Protein AF-A0A3T1D5R4-F1 (afdb_monomer_lite)

Foldseek 3Di:
DVVVVVVVVVVVVVDCVVQLVVVVVVCVVVVKDKDAFDWDQDPVVRDIDTQGMKIKDWDADPVVPRDIQIDIDRDDTDDDPDDDDDDDDDQDPVPPVDDPPPVPDDPDDCVVPPPVVVCVVCVPDPDPPD

Sequence (130 aa):
MDDLINKIIEDINKTGYPTEMKVVNIFQKRKWSCSENQYFIDQDEHKGREIDLKVHTNKYYEESGPICCWSMLSVEIKKSEKPWVIFTTNRRRTDTGGYGLLNHRNNINSSILSYNKIMNKYPGKSTKIG

Radius of gyration: 21.12 Å; chains: 1; bounding box: 42×41×65 Å

Organism: NCBI:txid2507935

Secondary structure (DSSP, 8-state):
-HHHHHHHHHHHHHSSHHHHHHHHHHHHHTT-EEEEEEEEE-TTT--EEEEEEEEEEEEEETBTBSEEEEEEEEE-----SSPP--------TT----------S----TTTS-HHHHHHHS--------

pLDDT: mean 74.39, std 20.05, range [34.91, 96.81]

Structure (mmCIF, N/CA/C/O backbone):
data_AF-A0A3T1D5R4-F1
#
_entry.id   AF-A0A3T1D5R4-F1
#
loop_
_atom_site.group_PDB
_atom_site.id
_atom_site.type_symbol
_atom_site.label_atom_id
_atom_site.label_alt_id
_atom_site.label_comp_id
_atom_site.label_asym_id
_atom_site.label_entity_id
_atom_site.label_seq_id
_atom_site.pdbx_PDB_ins_code
_atom_site.Cartn_x
_atom_site.Cartn_y
_atom_site.Cartn_z
_atom_site.occupancy
_atom_site.B_iso_or_equiv
_atom_site.auth_seq_id
_atom_site.auth_comp_id
_atom_site.auth_asym_id
_atom_site.auth_atom_id
_atom_site.pdbx_PDB_model_num
ATOM 1 N N . MET A 1 1 ? -5.402 10.779 34.526 1.00 73.06 1 MET A N 1
ATOM 2 C CA . MET A 1 1 ? -4.483 10.803 33.364 1.00 73.06 1 MET A CA 1
ATOM 3 C C . MET A 1 1 ? -4.610 9.494 32.601 1.00 73.06 1 MET A C 1
ATOM 5 O O . MET A 1 1 ? -4.918 9.527 31.418 1.00 73.06 1 MET A O 1
ATOM 9 N N . ASP A 1 2 ? -4.486 8.369 33.303 1.00 87.56 2 ASP A N 1
ATOM 10 C CA . ASP A 1 2 ? -4.572 7.021 32.725 1.00 87.56 2 ASP A CA 1
ATOM 11 C C . ASP A 1 2 ? -5.922 6.730 32.052 1.00 87.56 2 ASP A C 1
ATOM 13 O O . ASP A 1 2 ? -5.948 6.200 30.947 1.00 87.56 2 ASP A O 1
ATOM 17 N N . ASP A 1 3 ? -7.039 7.189 32.628 1.00 93.69 3 ASP A N 1
ATOM 18 C CA . ASP A 1 3 ? -8.371 7.016 32.020 1.00 93.69 3 ASP A CA 1
ATOM 19 C C . ASP A 1 3 ? -8.508 7.696 30.650 1.00 93.69 3 ASP A C 1
ATOM 21 O O . ASP A 1 3 ? -9.139 7.161 29.739 1.00 93.69 3 ASP A O 1
ATOM 25 N N . LEU A 1 4 ? -7.889 8.869 30.478 1.00 96.06 4 LEU A N 1
ATOM 26 C CA . LEU A 1 4 ? -7.915 9.593 29.207 1.00 96.06 4 LEU A CA 1
ATOM 27 C C . LEU A 1 4 ? -7.076 8.868 28.150 1.00 96.06 4 LEU A C 1
ATOM 29 O O . LEU A 1 4 ? -7.509 8.739 27.008 1.00 96.06 4 LEU A O 1
ATOM 33 N N . ILE A 1 5 ? -5.901 8.367 28.538 1.00 96.19 5 ILE A N 1
ATOM 34 C CA . ILE A 1 5 ? -5.030 7.579 27.658 1.00 96.19 5 ILE A CA 1
ATOM 35 C C . ILE A 1 5 ? -5.749 6.301 27.215 1.00 96.19 5 ILE A C 1
ATOM 37 O O . ILE A 1 5 ? -5.779 5.999 26.022 1.00 96.19 5 ILE A O 1
ATOM 41 N N . ASN A 1 6 ? -6.387 5.592 28.147 1.00 96.75 6 ASN A N 1
ATOM 42 C CA . ASN A 1 6 ? -7.138 4.373 27.850 1.00 96.75 6 ASN A CA 1
ATOM 43 C C . ASN A 1 6 ? -8.285 4.638 26.874 1.00 96.75 6 ASN A C 1
ATOM 45 O O . ASN A 1 6 ? -8.445 3.897 25.906 1.00 96.75 6 ASN A O 1
ATOM 49 N N . LYS A 1 7 ? -9.024 5.734 27.071 1.00 96.69 7 LYS A N 1
ATOM 50 C CA . LYS A 1 7 ? -10.095 6.137 26.156 1.00 96.69 7 LYS A CA 1
ATOM 51 C C . LYS A 1 7 ? -9.573 6.444 24.750 1.00 96.69 7 LYS A C 1
ATOM 53 O O . LYS A 1 7 ? -10.151 5.978 23.775 1.00 96.69 7 LYS A O 1
ATOM 58 N N . ILE A 1 8 ? -8.455 7.165 24.636 1.00 95.94 8 ILE A N 1
ATOM 59 C CA . ILE A 1 8 ? -7.820 7.456 23.339 1.00 95.94 8 ILE A CA 1
ATOM 60 C C . ILE A 1 8 ? -7.409 6.158 22.632 1.00 95.94 8 ILE A C 1
ATOM 62 O O . ILE A 1 8 ? -7.661 5.998 21.439 1.00 95.94 8 ILE A O 1
ATOM 66 N N . ILE A 1 9 ? -6.801 5.216 23.356 1.00 94.88 9 ILE A N 1
ATOM 67 C CA . ILE A 1 9 ? -6.404 3.915 22.802 1.00 94.88 9 ILE A CA 1
ATOM 68 C C . ILE A 1 9 ? -7.631 3.132 22.327 1.00 94.88 9 ILE A C 1
ATOM 70 O O . ILE A 1 9 ? -7.613 2.552 21.240 1.00 94.88 9 ILE A O 1
ATOM 74 N N . GLU A 1 10 ? -8.698 3.109 23.124 1.00 95.94 10 GLU A N 1
ATOM 75 C CA . GLU A 1 10 ? -9.946 2.439 22.769 1.00 95.94 10 GLU A CA 1
ATOM 76 C C . GLU A 1 10 ? -10.548 3.029 21.488 1.00 95.94 10 GLU A C 1
ATOM 78 O O . GLU A 1 10 ? -10.904 2.289 20.569 1.00 95.94 10 GLU A O 1
ATOM 83 N N . ASP A 1 11 ? -10.593 4.357 21.390 1.00 95.88 11 ASP A N 1
ATOM 84 C CA . ASP A 1 11 ? -11.145 5.055 20.235 1.00 95.88 11 ASP A CA 1
ATOM 85 C C . ASP A 1 11 ? -10.296 4.841 18.974 1.00 95.88 11 ASP A C 1
ATOM 87 O O . ASP A 1 11 ? -10.849 4.539 17.916 1.00 95.88 11 ASP A O 1
ATOM 91 N N . ILE A 1 12 ? -8.962 4.860 19.077 1.00 94.19 12 ILE A N 1
ATOM 92 C CA . ILE A 1 12 ? -8.067 4.519 17.956 1.00 94.19 12 ILE A CA 1
ATOM 93 C C . ILE A 1 12 ? -8.307 3.080 17.485 1.00 94.19 12 ILE A C 1
ATOM 95 O O . ILE A 1 12 ? -8.375 2.826 16.280 1.00 94.19 12 ILE A O 1
ATOM 99 N N . ASN A 1 13 ? -8.477 2.129 18.405 1.00 91.44 13 ASN A N 1
ATOM 100 C CA . ASN A 1 13 ? -8.674 0.720 18.056 1.00 91.44 13 ASN A CA 1
ATOM 101 C C . ASN A 1 13 ? -10.007 0.442 17.340 1.00 91.44 13 ASN A C 1
ATOM 103 O O . ASN A 1 13 ? -10.088 -0.512 16.554 1.00 91.44 13 ASN A O 1
ATOM 107 N N . LYS A 1 14 ? -11.022 1.292 17.544 1.00 91.81 14 LYS A N 1
ATOM 108 C CA . LYS A 1 14 ? -12.290 1.244 16.795 1.00 91.81 14 LYS A CA 1
ATOM 109 C C . LYS A 1 14 ? -12.110 1.625 15.319 1.00 91.81 14 LYS A C 1
ATOM 111 O O . LYS A 1 14 ? -12.876 1.161 14.478 1.00 91.81 14 LYS A O 1
ATOM 116 N N . THR A 1 15 ? -11.087 2.411 14.981 1.00 90.88 15 THR A N 1
ATOM 117 C CA . THR A 1 15 ? -10.813 2.852 13.599 1.00 90.88 15 THR A CA 1
ATOM 118 C C . THR A 1 15 ? -10.062 1.805 12.761 1.00 90.88 15 THR A C 1
ATOM 120 O O . THR A 1 15 ? -9.573 0.795 13.276 1.00 90.88 15 THR A O 1
ATOM 123 N N . GLY A 1 16 ? -9.945 2.043 11.448 1.00 88.38 16 GLY A N 1
ATOM 124 C CA . GLY A 1 16 ? -9.082 1.280 10.532 1.00 88.38 16 GLY A CA 1
ATOM 125 C C . GLY A 1 16 ? -7.578 1.506 10.745 1.00 88.38 16 GLY A C 1
ATOM 126 O O . GLY A 1 16 ? -6.776 0.623 10.430 1.00 88.38 16 GLY A O 1
ATOM 127 N N . TYR A 1 17 ? -7.214 2.613 11.395 1.00 90.31 17 TYR A N 1
ATOM 128 C CA . TYR A 1 17 ? -5.856 3.151 11.443 1.00 90.31 17 TYR A CA 1
ATOM 129 C C . TYR A 1 17 ? -4.782 2.170 11.951 1.00 90.31 17 TYR A C 1
ATOM 131 O O . TYR A 1 17 ? -3.743 2.028 11.303 1.00 90.31 17 TYR A O 1
ATOM 139 N N . PRO A 1 18 ? -4.987 1.388 13.035 1.00 92.69 18 PRO A N 1
ATOM 140 C CA . PRO A 1 18 ? -3.984 0.403 13.448 1.00 92.69 18 PRO A CA 1
ATOM 141 C C . PRO A 1 18 ? -3.698 -0.669 12.388 1.00 92.69 18 PRO A C 1
ATOM 143 O O . PRO A 1 18 ? -2.591 -1.207 12.332 1.00 92.69 18 PRO A O 1
ATOM 146 N N . THR A 1 19 ? -4.686 -1.016 11.560 1.00 92.00 19 THR A N 1
ATOM 147 C CA . THR A 1 19 ? -4.499 -1.958 10.450 1.00 92.00 19 THR A CA 1
ATOM 148 C C . THR A 1 19 ? -3.703 -1.309 9.325 1.00 92.00 19 THR A C 1
ATOM 150 O O . THR A 1 19 ? -2.767 -1.935 8.828 1.00 92.00 19 THR A O 1
ATOM 153 N N . GLU A 1 20 ? -4.004 -0.058 8.977 1.00 93.06 20 GLU A N 1
ATOM 154 C CA . GLU A 1 20 ? -3.236 0.718 7.995 1.00 93.06 20 GLU A CA 1
ATOM 155 C C . GLU A 1 20 ? -1.759 0.806 8.396 1.00 93.06 20 GLU A C 1
ATOM 157 O O . GLU A 1 20 ? -0.881 0.412 7.626 1.00 93.06 20 GLU A O 1
ATOM 162 N N . MET A 1 21 ? -1.476 1.165 9.652 1.00 94.56 21 MET A N 1
ATOM 163 C CA . MET A 1 21 ? -0.107 1.248 10.178 1.00 94.56 21 MET A CA 1
ATOM 164 C C . MET A 1 21 ? 0.631 -0.098 10.159 1.00 94.56 21 MET A C 1
ATOM 166 O O . MET A 1 21 ? 1.839 -0.154 9.909 1.00 94.56 21 MET A O 1
ATOM 170 N N . LYS A 1 22 ? -0.071 -1.219 10.376 1.00 94.25 22 LYS A N 1
ATOM 171 C CA . LYS A 1 22 ? 0.527 -2.559 10.232 1.00 94.25 22 LYS A CA 1
ATOM 172 C C . LYS A 1 22 ? 0.942 -2.834 8.788 1.00 94.25 22 LYS A C 1
ATOM 174 O O . LYS A 1 22 ? 2.031 -3.364 8.568 1.00 94.25 22 LYS A O 1
ATOM 179 N N . VAL A 1 23 ? 0.104 -2.479 7.815 1.00 93.94 23 VAL A N 1
ATOM 180 C CA . VAL A 1 23 ? 0.402 -2.655 6.385 1.00 93.94 23 VAL A CA 1
ATOM 181 C C . VAL A 1 23 ? 1.561 -1.755 5.955 1.00 93.94 23 VAL A C 1
ATOM 183 O O . VAL A 1 23 ? 2.489 -2.240 5.304 1.00 93.94 23 VAL A O 1
ATOM 186 N N . VAL A 1 24 ? 1.578 -0.493 6.388 1.00 95.62 24 VAL A N 1
ATOM 187 C CA . VAL A 1 24 ? 2.704 0.434 6.179 1.00 95.62 24 VAL A CA 1
ATOM 188 C C . VAL A 1 24 ? 4.008 -0.179 6.684 1.00 95.62 24 VAL A C 1
ATOM 190 O O . VAL A 1 24 ? 4.975 -0.293 5.932 1.00 95.62 24 VAL A O 1
ATOM 193 N N . ASN A 1 25 ? 4.026 -0.658 7.931 1.00 96.25 25 ASN A N 1
ATOM 194 C CA . ASN A 1 25 ? 5.211 -1.275 8.528 1.00 96.25 25 ASN A CA 1
ATOM 195 C C . ASN A 1 25 ? 5.699 -2.493 7.717 1.00 96.25 25 ASN A C 1
ATOM 197 O O . ASN A 1 25 ? 6.900 -2.707 7.553 1.00 96.25 25 ASN A O 1
ATOM 201 N N . ILE A 1 26 ? 4.782 -3.291 7.158 1.00 95.69 26 ILE A N 1
ATOM 202 C CA . ILE A 1 26 ? 5.121 -4.422 6.281 1.00 95.69 26 ILE A CA 1
ATOM 203 C C . ILE A 1 26 ? 5.839 -3.946 5.006 1.00 95.69 26 ILE A C 1
ATOM 205 O O . ILE A 1 26 ? 6.836 -4.555 4.604 1.00 95.69 26 ILE A O 1
ATOM 209 N N . PHE A 1 27 ? 5.370 -2.870 4.372 1.00 95.31 27 PHE A N 1
ATOM 210 C CA . PHE A 1 27 ? 6.014 -2.294 3.187 1.00 95.31 27 PHE A CA 1
ATOM 211 C C . PHE A 1 27 ? 7.367 -1.651 3.510 1.00 95.31 27 PHE A C 1
ATOM 213 O O . PHE A 1 27 ? 8.358 -1.938 2.829 1.00 95.31 27 PHE A O 1
ATOM 220 N N . GLN A 1 28 ? 7.446 -0.867 4.586 1.00 95.56 28 GLN A N 1
ATOM 221 C CA . GLN A 1 28 ? 8.684 -0.231 5.047 1.00 95.56 28 GLN A CA 1
ATOM 222 C C . GLN A 1 28 ? 9.773 -1.267 5.360 1.00 95.56 28 GLN A C 1
ATOM 224 O O . GLN A 1 28 ? 10.903 -1.138 4.887 1.00 95.56 28 GLN A O 1
ATOM 229 N N . LYS A 1 29 ? 9.431 -2.367 6.049 1.00 96.81 29 LYS A N 1
ATOM 230 C CA . LYS A 1 29 ? 10.354 -3.496 6.298 1.00 96.81 29 LYS A CA 1
ATOM 231 C C . LYS A 1 29 ? 10.885 -4.134 5.013 1.00 96.81 29 LYS A C 1
ATOM 233 O O . LYS A 1 29 ? 11.985 -4.682 5.004 1.00 96.81 29 LYS A O 1
ATOM 238 N N . ARG A 1 30 ? 10.132 -4.045 3.915 1.00 94.12 30 ARG A N 1
ATOM 239 C CA . ARG A 1 30 ? 10.537 -4.506 2.576 1.00 94.12 30 ARG A CA 1
ATOM 240 C C . ARG A 1 30 ? 11.207 -3.415 1.735 1.00 94.12 30 ARG A C 1
ATOM 242 O O . ARG A 1 30 ? 11.439 -3.632 0.545 1.00 94.12 30 ARG A O 1
ATOM 249 N N . LYS A 1 31 ? 11.566 -2.282 2.347 1.00 94.00 31 LYS A N 1
ATOM 250 C CA . LYS A 1 31 ? 12.245 -1.139 1.717 1.00 94.00 31 LYS A CA 1
ATOM 251 C C . LYS A 1 31 ? 11.418 -0.483 0.605 1.00 94.00 31 LYS A C 1
ATOM 253 O O . LYS A 1 31 ? 11.967 -0.049 -0.408 1.00 94.00 31 LYS A O 1
ATOM 258 N N . TRP A 1 32 ? 10.099 -0.451 0.774 1.00 95.06 32 TRP A N 1
ATOM 259 C CA . TRP A 1 32 ? 9.225 0.391 -0.037 1.00 95.06 32 TRP A CA 1
ATOM 260 C C . TRP A 1 32 ? 9.069 1.751 0.634 1.00 95.06 32 TRP A C 1
ATOM 262 O O . TRP A 1 32 ? 8.890 1.838 1.849 1.00 95.06 32 TRP A O 1
ATOM 272 N N . SER A 1 33 ? 9.102 2.804 -0.171 1.00 95.31 33 SER A N 1
ATOM 273 C CA . SER A 1 33 ? 8.697 4.138 0.251 1.00 95.31 33 SER A CA 1
ATOM 274 C C . SER A 1 33 ? 7.177 4.172 0.344 1.00 95.31 33 SER A C 1
ATOM 276 O O . SER A 1 33 ? 6.499 3.735 -0.588 1.00 95.31 33 SER A O 1
ATOM 278 N N . CYS A 1 34 ? 6.653 4.682 1.453 1.00 95.88 34 CYS A N 1
ATOM 279 C CA . CYS A 1 34 ? 5.223 4.726 1.743 1.00 95.88 34 CYS A CA 1
ATOM 280 C C . CYS A 1 34 ? 4.741 6.178 1.811 1.00 95.88 34 CYS A C 1
ATOM 282 O O . CYS A 1 34 ? 5.494 7.068 2.206 1.00 95.88 34 CYS A O 1
ATOM 284 N N . SER A 1 35 ? 3.506 6.411 1.390 1.00 95.25 35 SER A N 1
ATOM 285 C CA . SER A 1 35 ? 2.787 7.672 1.544 1.00 95.25 35 SER A CA 1
ATOM 286 C C . SER A 1 35 ? 1.345 7.335 1.891 1.00 95.25 35 SER A C 1
ATOM 288 O O . SER A 1 35 ? 0.592 6.870 1.034 1.00 95.25 35 SER A O 1
ATOM 290 N N . GLU A 1 36 ? 1.008 7.483 3.163 1.00 94.38 36 GLU A N 1
ATOM 291 C CA . GLU A 1 36 ? -0.328 7.259 3.702 1.00 94.38 36 GLU A CA 1
ATOM 292 C C . GLU A 1 36 ? -1.270 8.408 3.336 1.00 94.38 36 GLU A C 1
ATOM 294 O O . GLU A 1 36 ? -0.827 9.543 3.131 1.00 94.38 36 GLU A O 1
ATOM 299 N N . ASN A 1 37 ? -2.568 8.116 3.305 1.00 91.25 37 ASN A N 1
ATOM 300 C CA . ASN A 1 37 ? -3.638 9.112 3.332 1.00 91.25 37 ASN A CA 1
ATOM 301 C C . ASN A 1 37 ? -3.545 10.158 2.207 1.00 91.25 37 ASN A C 1
ATOM 303 O O . ASN A 1 37 ? -3.678 11.370 2.412 1.00 91.25 37 ASN A O 1
ATOM 307 N N . GLN A 1 38 ? -3.258 9.699 0.985 1.00 91.94 38 GLN A N 1
ATOM 308 C CA . GLN A 1 38 ? -3.037 10.604 -0.136 1.00 91.94 38 GLN A CA 1
ATOM 309 C C . GLN A 1 38 ? -4.361 11.123 -0.701 1.00 91.94 38 GLN A C 1
ATOM 311 O O . GLN A 1 38 ? -5.106 10.389 -1.350 1.00 91.94 38 GLN A O 1
ATOM 316 N N . TYR A 1 39 ? -4.594 12.423 -0.543 1.00 92.62 39 TYR A N 1
ATOM 317 C CA . TYR A 1 39 ? -5.749 13.110 -1.109 1.00 92.62 39 TYR A CA 1
ATOM 318 C C . TYR A 1 39 ? -5.661 13.278 -2.636 1.00 92.62 39 TYR A C 1
ATOM 320 O O . TYR A 1 39 ? -4.609 13.635 -3.179 1.00 92.62 39 TYR A O 1
ATOM 328 N N . PHE A 1 40 ? -6.785 13.089 -3.327 1.00 87.62 40 PHE A N 1
ATOM 329 C CA . PHE A 1 40 ? -6.963 13.404 -4.744 1.00 87.62 40 PHE A CA 1
ATOM 330 C C . PHE A 1 40 ? -8.399 13.853 -5.046 1.00 87.62 40 PHE A C 1
ATOM 332 O O . PHE A 1 40 ? -9.317 13.626 -4.262 1.00 87.62 40 PHE A O 1
ATOM 339 N N . ILE A 1 41 ? -8.595 14.494 -6.200 1.00 90.31 41 ILE A N 1
ATOM 340 C CA . ILE A 1 41 ? -9.928 14.813 -6.719 1.00 90.31 41 ILE A CA 1
ATOM 341 C C . ILE A 1 41 ? -10.309 13.749 -7.742 1.00 90.31 41 ILE A C 1
ATOM 343 O O . ILE A 1 41 ? -9.617 13.576 -8.747 1.00 90.31 41 ILE A O 1
ATOM 347 N N . ASP A 1 42 ? -11.400 13.043 -7.473 1.00 86.38 42 ASP A N 1
ATOM 348 C CA . ASP A 1 42 ? -12.046 12.149 -8.429 1.00 86.38 42 ASP A CA 1
ATOM 349 C C . ASP A 1 42 ? -12.539 12.971 -9.627 1.00 86.38 42 ASP A C 1
ATOM 351 O O . ASP A 1 42 ? -13.288 13.930 -9.450 1.00 86.38 42 ASP A O 1
ATOM 355 N N . GLN A 1 43 ? -12.096 12.626 -10.835 1.00 85.25 43 GLN A N 1
ATOM 356 C CA . GLN A 1 43 ? -12.439 13.378 -12.043 1.00 85.25 43 GLN A CA 1
ATOM 357 C C . GLN A 1 43 ? -13.865 13.110 -12.531 1.00 85.25 43 GLN A C 1
ATOM 359 O O . GLN A 1 43 ? -14.437 13.964 -13.205 1.00 85.25 43 GLN A O 1
ATOM 364 N N . ASP A 1 44 ? -14.448 11.967 -12.173 1.00 89.12 44 ASP A N 1
ATOM 365 C CA . ASP A 1 44 ? -15.806 11.612 -12.576 1.00 89.12 44 ASP A CA 1
ATOM 366 C C . ASP A 1 44 ? -16.814 12.328 -11.667 1.00 89.12 44 ASP A C 1
ATOM 368 O O . ASP A 1 44 ? -17.731 13.010 -12.128 1.00 89.12 44 ASP A O 1
ATOM 372 N N . GLU A 1 45 ? -16.607 12.239 -10.351 1.00 92.12 45 GLU A N 1
ATOM 373 C CA . GLU A 1 45 ? -17.535 12.795 -9.357 1.00 92.12 45 GLU A CA 1
ATOM 374 C C . GLU A 1 45 ? -17.176 14.205 -8.862 1.00 92.12 45 GLU A C 1
ATOM 376 O O . GLU A 1 45 ? -17.987 14.823 -8.172 1.00 92.12 45 GLU A O 1
ATOM 381 N N . HIS A 1 46 ? -15.986 14.724 -9.183 1.00 90.56 46 HIS A N 1
ATOM 382 C CA . HIS A 1 46 ? -15.459 16.009 -8.692 1.00 90.56 46 HIS A CA 1
ATOM 383 C C . HIS A 1 46 ? -15.395 16.103 -7.158 1.00 90.56 46 HIS A C 1
ATOM 385 O O . HIS A 1 46 ? -15.529 17.179 -6.571 1.00 90.56 46 HIS A O 1
ATOM 391 N N . LYS A 1 47 ? -15.185 14.965 -6.490 1.00 95.44 47 LYS A N 1
ATOM 392 C CA . LYS A 1 47 ? -15.124 14.864 -5.027 1.00 95.44 47 LYS A CA 1
ATOM 393 C C . LYS A 1 47 ? -13.707 14.609 -4.544 1.00 95.44 47 LYS A C 1
ATOM 395 O O . LYS A 1 47 ? -12.942 13.886 -5.178 1.00 95.44 47 LYS A O 1
ATOM 400 N N . GLY A 1 48 ? -13.399 15.164 -3.376 1.00 92.56 48 GLY A N 1
ATOM 401 C CA . GLY A 1 48 ? -12.214 14.793 -2.619 1.00 92.56 48 GLY A CA 1
ATOM 402 C C . GLY A 1 48 ? -12.291 13.340 -2.169 1.00 92.56 48 GLY A C 1
ATOM 403 O O . GLY A 1 48 ? -13.272 12.934 -1.545 1.00 92.56 48 GLY A O 1
ATOM 404 N N . ARG A 1 49 ? -11.265 12.564 -2.496 1.00 92.56 49 ARG A N 1
ATOM 405 C CA . ARG A 1 49 ? -11.073 11.186 -2.050 1.00 92.56 49 ARG A CA 1
ATOM 406 C C . ARG A 1 49 ? -9.665 11.012 -1.513 1.00 92.56 49 ARG A C 1
ATOM 408 O O . ARG A 1 49 ? -8.786 11.839 -1.743 1.00 92.56 49 ARG A O 1
ATOM 415 N N . GLU A 1 50 ? -9.462 9.907 -0.821 1.00 92.31 50 GLU A N 1
ATOM 416 C CA . GLU A 1 50 ? -8.193 9.541 -0.221 1.00 92.31 50 GLU A CA 1
ATOM 417 C C . GLU A 1 50 ? -7.801 8.140 -0.686 1.00 92.31 50 GLU A C 1
ATOM 419 O O . GLU A 1 50 ? -8.663 7.291 -0.904 1.00 92.31 50 GLU A O 1
ATOM 424 N N . ILE A 1 51 ? -6.506 7.929 -0.899 1.00 90.81 51 ILE A N 1
ATOM 425 C CA . ILE A 1 51 ? -5.908 6.607 -1.070 1.00 90.81 51 ILE A CA 1
ATOM 426 C C . ILE A 1 51 ? -5.258 6.259 0.264 1.00 90.81 51 ILE A C 1
ATOM 428 O O . ILE A 1 51 ? -4.332 6.969 0.668 1.00 90.81 51 ILE A O 1
ATOM 432 N N . ASP A 1 52 ? -5.688 5.162 0.891 1.00 93.62 52 ASP A N 1
ATOM 433 C CA . ASP A 1 52 ? -5.181 4.741 2.207 1.00 93.62 52 ASP A CA 1
ATOM 434 C C . ASP A 1 52 ? -3.649 4.656 2.220 1.00 93.62 52 ASP A C 1
ATOM 436 O O . ASP A 1 52 ? -2.976 5.169 3.115 1.00 93.62 52 ASP A O 1
ATOM 440 N N . LEU A 1 53 ? -3.067 4.024 1.196 1.00 94.19 53 LEU A N 1
ATOM 441 C CA . LEU A 1 53 ? -1.625 3.875 1.094 1.00 94.19 53 LEU A CA 1
ATOM 442 C C . LEU A 1 53 ? -1.143 3.841 -0.356 1.00 94.19 53 LEU A C 1
ATOM 444 O O . LEU A 1 53 ? -1.488 2.962 -1.144 1.00 94.19 53 LEU A O 1
ATOM 448 N N . LYS A 1 54 ? -0.224 4.741 -0.691 1.00 94.25 54 LYS A N 1
ATOM 449 C CA . LYS A 1 54 ? 0.584 4.653 -1.905 1.00 94.25 54 LYS A CA 1
ATOM 450 C C . LYS A 1 54 ? 1.983 4.176 -1.563 1.00 94.25 54 LYS A C 1
ATOM 452 O O . LYS A 1 54 ? 2.649 4.741 -0.699 1.00 94.25 54 LYS A O 1
ATOM 457 N N . VAL A 1 55 ? 2.466 3.169 -2.280 1.00 94.31 55 VAL A N 1
ATOM 458 C CA . VAL A 1 55 ? 3.837 2.678 -2.110 1.00 94.31 55 VAL A CA 1
ATOM 459 C C . VAL A 1 55 ? 4.594 2.682 -3.417 1.00 94.31 55 VAL A C 1
ATOM 461 O O . VAL A 1 55 ? 4.030 2.444 -4.485 1.00 94.31 55 VAL A O 1
ATOM 464 N N . HIS A 1 56 ? 5.895 2.928 -3.334 1.00 92.50 56 HIS A N 1
ATOM 465 C CA . HIS A 1 56 ? 6.779 2.783 -4.476 1.00 92.50 56 HIS A CA 1
ATOM 466 C C . HIS A 1 56 ? 8.144 2.219 -4.089 1.00 92.50 56 HIS A C 1
ATOM 468 O O . HIS A 1 56 ? 8.599 2.329 -2.950 1.00 92.50 56 HIS A O 1
ATOM 474 N N . THR A 1 57 ? 8.816 1.612 -5.059 1.00 89.75 57 THR A N 1
ATOM 475 C CA . THR A 1 57 ? 10.195 1.148 -4.917 1.00 89.75 57 THR A CA 1
ATOM 476 C C . THR A 1 57 ? 10.966 1.400 -6.205 1.00 89.75 57 THR A C 1
ATOM 478 O O . THR A 1 57 ? 10.405 1.318 -7.298 1.00 89.75 57 THR A O 1
ATOM 481 N N . ASN A 1 58 ? 12.254 1.696 -6.054 1.00 85.06 58 ASN A N 1
ATOM 482 C CA . ASN A 1 58 ? 13.216 1.803 -7.141 1.00 85.06 58 ASN A CA 1
ATOM 483 C C . ASN A 1 58 ? 14.243 0.689 -6.953 1.00 85.06 58 ASN A C 1
ATOM 485 O O . ASN A 1 58 ? 14.882 0.599 -5.900 1.00 85.06 58 ASN A O 1
ATOM 489 N N . LYS A 1 59 ? 14.386 -0.179 -7.951 1.00 81.50 59 LYS A N 1
ATOM 490 C CA . LYS A 1 59 ? 15.390 -1.244 -7.957 1.00 81.50 59 LYS A CA 1
ATOM 491 C C . LYS A 1 59 ? 16.364 -1.011 -9.097 1.00 81.50 59 LYS A C 1
ATOM 493 O O . LYS A 1 59 ? 15.962 -0.996 -10.256 1.00 81.50 59 LYS A O 1
ATOM 498 N N . TYR A 1 60 ? 17.630 -0.847 -8.740 1.00 77.69 60 TYR A N 1
ATOM 499 C CA . TYR A 1 60 ? 18.742 -0.749 -9.675 1.00 77.69 60 TYR A CA 1
ATOM 500 C C . TYR A 1 60 ? 19.382 -2.129 -9.818 1.00 77.69 60 TYR A C 1
ATOM 502 O O . TYR A 1 60 ? 19.614 -2.799 -8.812 1.00 77.69 60 TYR A O 1
ATOM 510 N N . TYR A 1 61 ? 19.633 -2.555 -11.053 1.00 71.69 61 TYR A N 1
ATOM 511 C CA . TYR A 1 61 ? 20.214 -3.864 -11.356 1.00 71.69 61 TYR A CA 1
ATOM 512 C C . TYR A 1 61 ? 21.517 -3.701 -12.132 1.00 71.69 61 TYR A C 1
ATOM 514 O O . TYR A 1 61 ? 21.509 -3.778 -13.353 1.00 71.69 61 TYR A O 1
ATOM 522 N N . GLU A 1 62 ? 22.633 -3.496 -11.434 1.00 69.19 62 GLU A N 1
ATOM 523 C CA . GLU A 1 62 ? 23.935 -3.225 -12.066 1.00 69.19 62 GLU A CA 1
ATOM 524 C C . GLU A 1 62 ? 24.443 -4.390 -12.934 1.00 69.19 62 GLU A C 1
ATOM 526 O O . GLU A 1 62 ? 25.022 -4.165 -13.996 1.00 69.19 62 GLU A O 1
ATOM 531 N N . GLU A 1 63 ? 24.146 -5.636 -12.548 1.00 66.62 63 GLU A N 1
ATOM 532 C CA . GLU A 1 63 ? 24.576 -6.851 -13.262 1.00 66.62 63 GLU A CA 1
ATOM 533 C C . GLU A 1 63 ? 24.017 -6.963 -14.695 1.00 66.62 63 GLU A C 1
ATOM 535 O O . GLU A 1 63 ? 24.558 -7.697 -15.518 1.00 66.62 63 GLU A O 1
ATOM 540 N N . SER A 1 64 ? 22.939 -6.238 -15.020 1.00 59.19 64 SER A N 1
ATOM 541 C CA . SER A 1 64 ? 22.283 -6.257 -16.341 1.00 59.19 64 SER A CA 1
ATOM 542 C C . SER A 1 64 ? 22.435 -4.939 -17.125 1.00 59.19 64 SER A C 1
ATOM 544 O O . SER A 1 64 ? 21.763 -4.754 -18.143 1.00 59.19 64 SER A O 1
ATOM 546 N N . GLY A 1 65 ? 23.311 -4.027 -16.681 1.00 61.09 65 GLY A N 1
ATOM 547 C CA . GLY A 1 65 ? 23.442 -2.650 -17.190 1.00 61.09 65 GLY A CA 1
ATOM 548 C C . GLY A 1 65 ? 22.706 -1.623 -16.311 1.00 61.09 65 GLY A C 1
ATOM 549 O O . GLY A 1 65 ? 22.144 -1.999 -15.292 1.00 61.09 65 GLY A O 1
ATOM 550 N N . PRO A 1 66 ? 22.665 -0.318 -16.648 1.00 70.50 66 PRO A N 1
ATOM 551 C CA . PRO A 1 66 ? 22.027 0.704 -15.806 1.00 70.50 66 PRO A CA 1
ATOM 552 C C . PRO A 1 66 ? 20.491 0.658 -15.922 1.00 70.50 66 PRO A C 1
ATOM 554 O O . PRO A 1 66 ? 19.851 1.592 -16.406 1.00 70.50 66 PRO A O 1
ATOM 557 N N . ILE A 1 67 ? 19.886 -0.459 -15.522 1.00 70.50 67 ILE A N 1
ATOM 558 C CA . ILE A 1 67 ? 18.439 -0.660 -15.535 1.00 70.50 67 ILE A CA 1
ATOM 559 C C . ILE A 1 67 ? 17.882 -0.258 -14.170 1.00 70.50 67 ILE A C 1
ATOM 561 O O . ILE A 1 67 ? 18.280 -0.799 -13.136 1.00 70.50 67 ILE A O 1
ATOM 565 N N . CYS A 1 68 ? 16.931 0.677 -14.182 1.00 72.69 68 CYS A N 1
ATOM 566 C CA . CYS A 1 68 ? 16.116 1.029 -13.027 1.00 72.69 68 CYS A CA 1
ATOM 567 C C . CYS A 1 68 ? 14.682 0.548 -13.257 1.00 72.69 68 CYS A C 1
ATOM 569 O O . CYS A 1 68 ? 14.029 0.952 -14.221 1.00 72.69 68 CYS A O 1
ATOM 571 N N . CYS A 1 69 ? 14.192 -0.300 -12.359 1.00 75.75 69 CYS A N 1
ATOM 572 C CA . CYS A 1 69 ? 12.794 -0.693 -12.304 1.00 75.75 69 CYS A CA 1
ATOM 573 C C . CYS A 1 69 ? 12.095 0.127 -11.224 1.00 75.75 69 CYS A C 1
ATOM 575 O O . CYS A 1 69 ? 12.389 -0.020 -10.035 1.00 75.75 69 CYS A O 1
ATOM 577 N N . TRP A 1 70 ? 11.146 0.955 -11.648 1.00 79.50 70 TRP A N 1
ATOM 578 C CA . TRP A 1 70 ? 10.232 1.648 -10.753 1.00 79.50 70 TRP A CA 1
ATOM 579 C C . TRP A 1 70 ? 8.912 0.887 -10.684 1.00 79.50 70 TRP A C 1
ATOM 581 O O . TRP A 1 70 ? 8.349 0.495 -11.707 1.00 79.50 70 TRP A O 1
ATOM 591 N N . SER A 1 71 ? 8.422 0.648 -9.475 1.00 84.75 71 SER A N 1
ATOM 592 C CA . SER A 1 71 ? 7.102 0.060 -9.247 1.00 84.75 71 SER A CA 1
ATOM 593 C C . SER A 1 71 ? 6.332 0.921 -8.267 1.00 84.75 71 SER A C 1
ATOM 595 O O . SER A 1 71 ? 6.898 1.398 -7.284 1.00 84.75 71 SER A O 1
ATOM 597 N N . MET A 1 72 ? 5.045 1.103 -8.542 1.00 87.25 72 MET A N 1
ATOM 598 C CA . MET A 1 72 ? 4.128 1.894 -7.737 1.00 87.25 72 MET A CA 1
ATOM 599 C C . MET A 1 72 ? 2.823 1.127 -7.568 1.00 87.25 72 MET A C 1
ATOM 601 O O . MET A 1 72 ? 2.323 0.552 -8.533 1.00 87.25 72 MET A O 1
ATOM 605 N N . LEU A 1 73 ? 2.285 1.128 -6.352 1.00 88.56 73 LEU A N 1
ATOM 606 C CA . LEU A 1 73 ? 0.997 0.529 -6.024 1.00 88.56 73 LEU A CA 1
ATOM 607 C C . LEU A 1 73 ? 0.135 1.566 -5.301 1.00 88.56 73 LEU A C 1
ATOM 609 O O . LEU A 1 73 ? 0.627 2.268 -4.414 1.00 88.56 73 LEU A O 1
ATOM 613 N N . SER A 1 74 ? -1.144 1.612 -5.662 1.00 89.12 74 SER A N 1
ATOM 614 C CA . SER A 1 74 ? -2.197 2.233 -4.858 1.00 89.12 74 SER A CA 1
ATOM 615 C C . SER A 1 74 ? -2.895 1.118 -4.087 1.0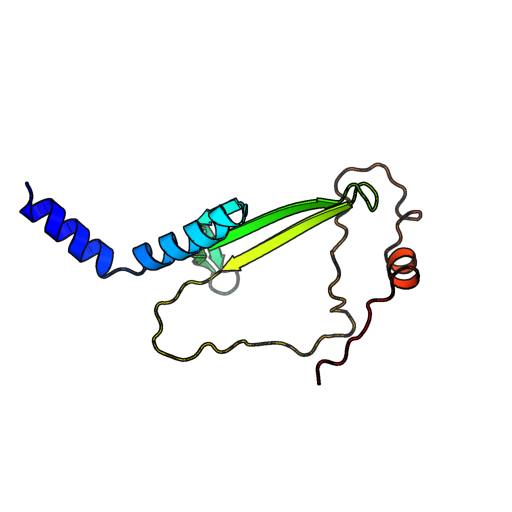0 89.12 74 SER A C 1
ATOM 617 O O . SER A 1 74 ? -3.363 0.154 -4.695 1.00 89.12 74 SER A O 1
ATOM 619 N N . VAL A 1 75 ? -2.900 1.210 -2.762 1.00 89.50 75 VAL A N 1
ATOM 620 C CA . VAL A 1 75 ? -3.347 0.157 -1.849 1.00 89.50 75 VAL A CA 1
ATOM 621 C C . VAL A 1 75 ? -4.502 0.694 -1.014 1.00 89.50 75 VAL A C 1
ATOM 623 O O . VAL A 1 75 ? -4.355 1.694 -0.323 1.00 89.50 75 VAL A O 1
ATOM 626 N N . GLU A 1 76 ? -5.625 -0.013 -1.076 1.00 90.62 76 GLU A N 1
ATOM 627 C CA . GLU A 1 76 ? -6.786 0.166 -0.202 1.00 90.62 76 GLU A CA 1
ATOM 628 C C . GLU A 1 76 ? -6.726 -0.891 0.912 1.00 90.62 76 GLU A C 1
ATOM 630 O O . GLU A 1 76 ? -6.457 -2.070 0.645 1.00 90.62 76 GLU A O 1
ATOM 635 N N . ILE A 1 77 ? -6.985 -0.500 2.156 1.00 89.56 77 ILE A N 1
ATOM 636 C CA . ILE A 1 77 ? -6.804 -1.323 3.350 1.00 89.56 77 ILE A CA 1
ATOM 637 C C . ILE A 1 77 ? -8.140 -1.456 4.077 1.00 89.56 77 ILE A C 1
ATOM 639 O O . ILE A 1 77 ? -8.615 -0.554 4.754 1.00 89.56 77 ILE A O 1
ATOM 643 N N . LYS A 1 78 ? -8.740 -2.648 4.004 1.00 85.81 78 LYS A N 1
ATOM 644 C CA . LYS A 1 78 ? -10.013 -2.941 4.678 1.00 85.81 78 LYS A CA 1
ATOM 645 C C . LYS A 1 78 ? -9.856 -4.067 5.684 1.00 85.81 78 LYS A C 1
ATOM 647 O O . LYS A 1 78 ? -9.352 -5.140 5.354 1.00 85.81 78 LYS A O 1
ATOM 652 N N . LYS A 1 79 ? -10.344 -3.853 6.910 1.00 82.94 79 LYS A N 1
ATOM 653 C CA . LYS A 1 79 ? -10.590 -4.954 7.853 1.00 82.94 79 LYS A CA 1
ATOM 654 C C . LYS A 1 79 ? -11.693 -5.833 7.258 1.00 82.94 79 LYS A C 1
ATOM 656 O O . LYS A 1 79 ? -12.770 -5.339 6.937 1.00 82.94 79 LYS A O 1
ATOM 661 N N . SER A 1 80 ? -11.425 -7.121 7.089 1.00 76.75 80 SER A N 1
ATOM 662 C CA . SER A 1 80 ? -12.393 -8.068 6.540 1.00 76.75 80 SER A CA 1
ATOM 663 C C . SER A 1 80 ? -12.166 -9.451 7.135 1.00 76.75 80 SER A C 1
ATOM 665 O O . SER A 1 80 ? -11.038 -9.935 7.153 1.00 76.75 80 SER A O 1
ATOM 667 N N . GLU A 1 81 ? -13.244 -10.094 7.579 1.00 75.00 81 GLU A N 1
ATOM 668 C CA . GLU A 1 81 ? -13.275 -11.534 7.884 1.00 75.00 81 GLU A CA 1
ATOM 669 C C . GLU A 1 81 ? -13.580 -12.373 6.632 1.00 75.00 81 GLU A C 1
ATOM 671 O O . GLU A 1 81 ? -13.472 -13.598 6.638 1.00 75.00 81 GLU A O 1
ATOM 676 N N . LYS A 1 82 ? -13.975 -11.712 5.536 1.00 72.50 82 LYS A N 1
ATOM 677 C CA . LYS A 1 82 ? -14.335 -12.355 4.271 1.00 72.50 82 LYS A CA 1
ATOM 678 C C . LYS A 1 82 ? -13.073 -12.750 3.496 1.00 72.50 82 LYS A C 1
ATOM 680 O O . LYS A 1 82 ? -12.076 -12.023 3.564 1.00 72.50 82 LYS A O 1
ATOM 685 N N . PRO A 1 83 ? -13.117 -13.852 2.725 1.00 59.12 83 PRO A N 1
ATOM 686 C CA . PRO A 1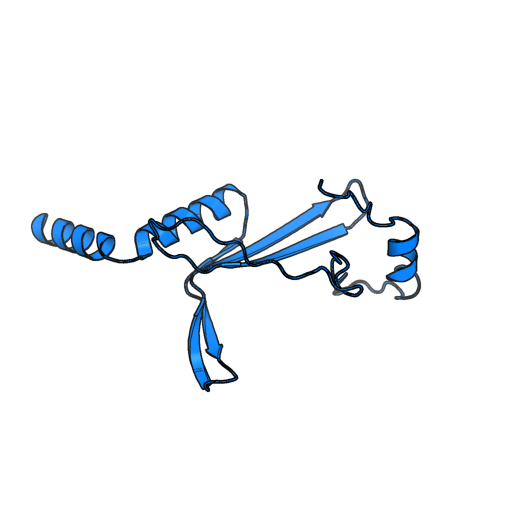 83 ? -11.993 -14.281 1.903 1.00 59.12 83 PRO A CA 1
ATOM 687 C C . PRO A 1 83 ? -11.582 -13.194 0.907 1.00 59.12 83 PRO A C 1
ATOM 689 O O . PRO A 1 83 ? -12.395 -12.386 0.454 1.00 59.12 83 PRO A O 1
ATOM 692 N N . TRP A 1 84 ? -10.297 -13.191 0.562 1.00 58.28 84 TRP A N 1
ATOM 693 C CA . TRP A 1 84 ? -9.733 -12.245 -0.390 1.00 58.28 84 TRP A CA 1
ATOM 694 C C . TRP A 1 84 ? -10.172 -12.634 -1.800 1.00 58.28 84 TRP A C 1
ATOM 696 O O . TRP A 1 84 ? -9.956 -13.766 -2.230 1.00 58.28 84 TRP A O 1
ATOM 706 N N . VAL A 1 85 ? -10.762 -11.689 -2.530 1.00 48.84 85 VAL A N 1
ATOM 707 C CA . VAL A 1 85 ? -11.067 -11.849 -3.954 1.00 48.84 85 VAL A CA 1
ATOM 708 C C . VAL A 1 85 ? -10.043 -11.044 -4.736 1.00 48.84 85 VAL A C 1
ATOM 710 O O . VAL A 1 85 ? -9.939 -9.831 -4.569 1.00 48.84 85 VAL A O 1
ATOM 713 N N . ILE A 1 86 ? -9.274 -11.723 -5.583 1.00 57.22 86 ILE A N 1
ATOM 714 C CA . ILE A 1 86 ? -8.347 -11.068 -6.504 1.00 57.22 86 ILE A CA 1
ATOM 715 C C . ILE A 1 86 ? -9.069 -10.931 -7.839 1.00 57.22 86 ILE A C 1
ATOM 717 O O . ILE A 1 86 ? -9.271 -11.915 -8.548 1.00 57.22 86 ILE A O 1
ATOM 721 N N . PHE A 1 87 ? -9.457 -9.706 -8.182 1.00 49.00 87 PHE A N 1
ATOM 722 C CA . PHE A 1 87 ? -9.946 -9.403 -9.519 1.00 49.00 87 PHE A CA 1
ATOM 723 C C . PHE A 1 87 ? -8.750 -9.276 -10.456 1.00 49.00 87 PHE A C 1
ATOM 725 O O . PHE A 1 87 ? -7.916 -8.384 -10.305 1.00 49.00 87 PHE A O 1
ATOM 732 N N . THR A 1 88 ? -8.658 -10.187 -11.416 1.00 54.00 88 THR A N 1
ATOM 733 C CA . THR A 1 88 ? -7.681 -10.121 -12.499 1.00 54.00 88 THR A CA 1
ATOM 734 C C . THR A 1 88 ? -8.408 -9.836 -13.805 1.00 54.00 88 THR A C 1
ATOM 736 O O . THR A 1 88 ? -9.583 -10.167 -13.976 1.00 54.00 88 THR A O 1
ATOM 739 N N . THR A 1 89 ? -7.724 -9.190 -14.740 1.00 51.09 89 THR A N 1
ATOM 740 C CA . THR A 1 89 ? -8.207 -9.046 -16.111 1.00 51.09 89 THR A CA 1
ATOM 741 C C . THR A 1 89 ? -7.475 -10.035 -17.005 1.00 51.09 89 THR A C 1
ATOM 743 O O . THR A 1 89 ? -6.321 -10.396 -16.759 1.00 51.09 89 THR A O 1
ATOM 746 N N . ASN A 1 90 ? -8.140 -10.476 -18.075 1.00 56.50 90 ASN A N 1
ATOM 747 C CA . ASN A 1 90 ? -7.447 -11.205 -19.126 1.00 56.50 90 ASN A CA 1
ATOM 748 C C . ASN A 1 90 ? -6.347 -10.314 -19.694 1.00 56.50 90 ASN A C 1
ATOM 750 O O . ASN A 1 90 ? -6.612 -9.188 -20.121 1.00 56.50 90 ASN A O 1
ATOM 754 N N . ARG A 1 91 ? -5.130 -10.853 -19.722 1.00 49.19 91 ARG A N 1
ATOM 755 C CA . ARG A 1 91 ? -3.964 -10.192 -20.294 1.00 49.19 91 ARG A CA 1
ATOM 756 C C . ARG A 1 91 ? -4.264 -9.795 -21.741 1.00 49.19 91 ARG A C 1
ATOM 758 O O . ARG A 1 91 ? -4.427 -10.658 -22.607 1.00 49.19 91 ARG A O 1
ATOM 765 N N . ARG A 1 92 ? -4.353 -8.498 -22.022 1.00 53.66 92 ARG A N 1
ATOM 766 C CA . ARG A 1 92 ? -4.484 -7.973 -23.386 1.00 53.66 92 ARG A CA 1
ATOM 767 C C . ARG A 1 92 ? -3.165 -8.184 -24.128 1.00 53.66 92 ARG A C 1
ATOM 769 O O . ARG A 1 92 ? -2.102 -8.267 -23.525 1.00 53.66 92 ARG A O 1
ATOM 776 N N . ARG A 1 93 ? -3.194 -8.212 -25.464 1.00 51.69 93 ARG A N 1
ATOM 777 C CA . ARG A 1 93 ? -1.958 -8.257 -26.278 1.00 51.69 93 ARG A CA 1
ATOM 778 C C . ARG A 1 93 ? -1.019 -7.072 -25.999 1.00 51.69 93 ARG A C 1
ATOM 780 O O . ARG A 1 93 ? 0.187 -7.203 -26.172 1.00 51.69 93 ARG A O 1
ATOM 787 N N . THR A 1 94 ? -1.582 -5.944 -25.567 1.00 48.19 94 THR A N 1
ATOM 788 C CA . THR A 1 94 ? -0.870 -4.738 -25.119 1.00 48.19 94 THR A CA 1
ATOM 789 C C . THR A 1 94 ? -0.432 -4.806 -23.661 1.00 48.19 94 THR A C 1
ATOM 791 O O . THR A 1 94 ? 0.477 -4.077 -23.284 1.00 48.19 94 THR A O 1
ATOM 794 N N . ASP A 1 95 ? -1.018 -5.709 -22.869 1.00 49.75 95 ASP A N 1
ATOM 795 C CA . ASP A 1 95 ? -0.547 -6.066 -21.533 1.00 49.75 95 ASP A CA 1
ATOM 796 C C . ASP A 1 95 ? 0.639 -7.024 -21.708 1.00 49.75 95 ASP A C 1
ATOM 798 O O . ASP A 1 95 ? 0.681 -8.175 -21.253 1.00 49.75 95 ASP A O 1
ATOM 802 N N . THR A 1 96 ? 1.679 -6.549 -22.389 1.00 47.62 96 THR A N 1
ATOM 803 C CA . THR A 1 96 ? 3.006 -6.989 -21.990 1.00 47.62 96 THR A CA 1
ATOM 804 C C . THR A 1 96 ? 3.094 -6.641 -20.502 1.00 47.62 96 THR A C 1
ATOM 806 O O . THR A 1 96 ? 2.523 -5.644 -20.069 1.00 47.62 96 THR A O 1
ATOM 809 N N . GLY A 1 97 ? 3.749 -7.443 -19.663 1.00 44.72 97 GLY A N 1
ATOM 810 C CA . GLY A 1 97 ? 4.099 -6.992 -18.306 1.00 44.72 97 GLY A CA 1
ATOM 811 C C . GLY A 1 97 ? 5.151 -5.880 -18.391 1.00 44.72 97 GLY A C 1
ATOM 812 O O . GLY A 1 97 ? 6.200 -5.968 -17.766 1.00 44.72 97 GLY A O 1
ATOM 813 N N . GLY A 1 98 ? 4.945 -4.943 -19.314 1.00 40.00 98 GLY A N 1
ATOM 814 C CA . GLY A 1 98 ? 5.890 -4.025 -19.868 1.00 40.00 98 GLY A CA 1
ATOM 815 C C . GLY A 1 98 ? 6.155 -3.007 -18.804 1.00 40.00 98 GLY A C 1
ATOM 816 O O . GLY A 1 98 ? 5.329 -2.142 -18.527 1.00 40.00 98 GLY A O 1
ATOM 817 N N . TYR A 1 99 ? 7.347 -3.098 -18.238 1.00 42.69 99 TYR A N 1
ATOM 818 C CA . TYR A 1 99 ? 8.057 -1.915 -17.819 1.00 42.69 99 TYR A CA 1
ATOM 819 C C . TYR A 1 99 ? 7.895 -0.891 -18.945 1.00 42.69 99 TYR A C 1
ATOM 821 O O . TYR A 1 99 ? 8.441 -1.061 -20.039 1.00 42.69 99 TYR A O 1
ATOM 829 N N . GLY A 1 100 ? 7.098 0.149 -18.709 1.00 43.66 100 GLY A N 1
ATOM 830 C CA . GLY A 1 100 ? 7.273 1.372 -19.463 1.00 43.66 100 GLY A CA 1
ATOM 831 C C . GLY A 1 100 ? 8.698 1.800 -19.163 1.00 43.66 100 GLY A C 1
ATOM 832 O O . GLY A 1 100 ? 8.971 2.265 -18.059 1.00 43.66 100 GLY A O 1
ATOM 833 N N . LEU A 1 101 ? 9.627 1.575 -20.095 1.00 46.59 101 LEU A N 1
ATOM 834 C CA . LEU A 1 101 ? 10.929 2.226 -20.055 1.00 46.59 101 LEU A CA 1
ATOM 835 C C . LEU A 1 101 ? 10.654 3.714 -20.270 1.00 46.59 101 LEU A C 1
ATOM 837 O O . LEU A 1 101 ? 10.724 4.230 -21.384 1.00 46.59 101 LEU A O 1
ATOM 841 N N . LEU A 1 102 ? 10.258 4.392 -19.195 1.00 42.91 102 LEU A N 1
ATOM 842 C CA . LEU A 1 102 ? 10.194 5.836 -19.135 1.00 42.91 102 LEU A CA 1
ATOM 843 C C . LEU A 1 102 ? 11.643 6.300 -19.176 1.00 42.91 102 LEU A C 1
ATOM 845 O O . LEU A 1 102 ? 12.352 6.295 -18.173 1.00 42.91 102 LEU A O 1
ATOM 849 N N . ASN A 1 103 ? 12.104 6.628 -20.379 1.00 45.41 103 ASN A N 1
ATOM 850 C CA . ASN A 1 103 ? 13.429 7.174 -20.609 1.00 45.41 103 ASN A CA 1
ATOM 851 C C . ASN A 1 103 ? 13.447 8.615 -20.081 1.00 45.41 103 ASN A C 1
ATOM 853 O O . ASN A 1 103 ? 13.280 9.576 -20.829 1.00 45.41 103 ASN A O 1
ATOM 857 N N . HIS A 1 104 ? 13.553 8.777 -18.763 1.00 38.41 104 HIS A N 1
ATOM 858 C CA . HIS A 1 104 ? 13.708 10.085 -18.154 1.00 38.41 104 HIS A CA 1
ATOM 859 C C . HIS A 1 104 ? 15.204 10.402 -18.060 1.0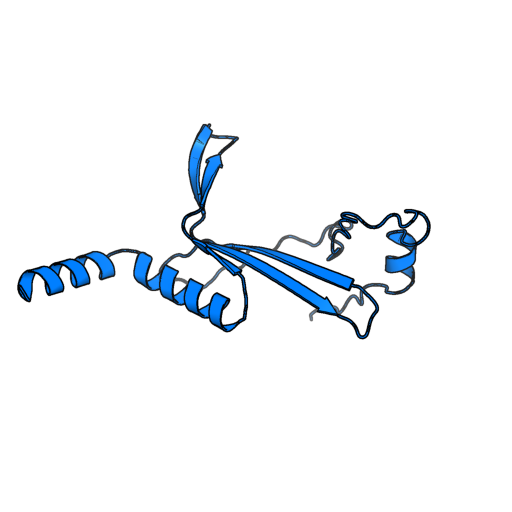0 38.41 104 HIS A C 1
ATOM 861 O O . HIS A 1 104 ? 15.906 9.863 -17.211 1.00 38.41 104 HIS A O 1
ATOM 867 N N . ARG A 1 105 ? 15.660 11.317 -18.927 1.00 42.03 105 ARG A N 1
ATOM 868 C CA . ARG A 1 105 ? 16.947 12.042 -18.848 1.00 42.03 105 ARG A CA 1
ATOM 869 C C . ARG A 1 105 ? 18.237 11.326 -19.253 1.00 42.03 105 ARG A C 1
ATOM 871 O O . ARG A 1 105 ? 19.302 11.741 -18.811 1.00 42.03 105 ARG A O 1
ATOM 878 N N . ASN A 1 106 ? 18.200 10.364 -20.165 1.00 44.41 106 ASN A N 1
ATOM 879 C CA . ASN A 1 106 ? 19.423 9.996 -20.876 1.00 44.41 106 ASN A CA 1
ATOM 880 C C . ASN A 1 106 ? 19.310 10.480 -22.325 1.00 44.41 106 ASN A C 1
ATOM 882 O O . ASN A 1 106 ? 18.336 10.150 -22.996 1.00 44.41 106 ASN A O 1
ATOM 886 N N . ASN A 1 107 ? 20.303 11.233 -22.819 1.00 54.53 107 ASN A N 1
ATOM 887 C CA . ASN A 1 107 ? 20.486 11.613 -24.236 1.00 54.53 107 ASN A CA 1
ATOM 888 C C . ASN A 1 107 ? 20.756 10.380 -25.136 1.00 54.53 107 ASN A C 1
ATOM 890 O O . ASN A 1 107 ? 21.568 10.411 -26.057 1.00 54.53 107 ASN A O 1
ATOM 894 N N . ILE A 1 108 ? 20.119 9.250 -24.840 1.00 54.16 108 ILE A N 1
ATOM 895 C CA . ILE A 1 108 ? 20.218 8.016 -25.597 1.00 54.16 108 ILE A CA 1
ATOM 896 C C . ILE A 1 108 ? 19.225 8.122 -26.742 1.00 54.16 108 ILE A C 1
ATOM 898 O O . ILE A 1 108 ? 18.020 8.275 -26.539 1.00 54.16 108 ILE A O 1
ATOM 902 N N . ASN A 1 109 ? 19.753 8.016 -27.955 1.00 57.72 109 ASN A N 1
ATOM 903 C CA . ASN A 1 109 ? 18.962 7.952 -29.170 1.00 57.72 109 ASN A CA 1
ATOM 904 C C . ASN A 1 109 ? 17.918 6.820 -29.050 1.00 57.72 109 ASN A C 1
ATOM 906 O O . ASN A 1 109 ? 18.271 5.659 -28.829 1.00 57.72 109 ASN A O 1
ATOM 910 N N . SER A 1 110 ? 16.634 7.148 -29.210 1.00 52.44 110 SER A N 1
A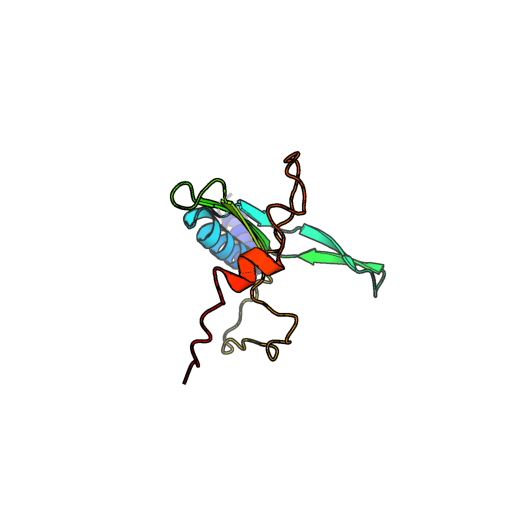TOM 911 C CA . SER A 1 110 ? 15.503 6.211 -29.089 1.00 52.44 110 SER A CA 1
ATOM 912 C C . SER A 1 110 ? 15.576 5.022 -30.061 1.00 52.44 110 SER A C 1
ATOM 914 O O . SER A 1 110 ? 14.938 3.994 -29.835 1.00 52.44 110 SER A O 1
ATOM 916 N N . SER A 1 111 ? 16.404 5.112 -31.107 1.00 56.38 111 SER A N 1
ATOM 917 C CA . SER A 1 111 ? 16.707 4.011 -32.032 1.00 56.38 111 SER A CA 1
ATOM 918 C C . SER A 1 111 ? 17.626 2.916 -31.447 1.00 56.38 111 SER A C 1
ATOM 920 O O . SER A 1 111 ? 17.660 1.790 -31.968 1.00 56.38 111 SER A O 1
ATOM 922 N N . ILE A 1 112 ? 18.353 3.208 -30.359 1.00 53.34 112 ILE A N 1
ATOM 923 C CA . ILE A 1 112 ? 19.306 2.290 -29.706 1.00 53.34 112 ILE A CA 1
ATOM 924 C C . ILE A 1 112 ? 18.578 1.341 -28.742 1.00 53.34 112 ILE A C 1
ATOM 926 O O . ILE A 1 112 ? 18.863 0.145 -28.735 1.00 53.34 112 ILE A O 1
ATOM 930 N N . LEU A 1 113 ? 17.581 1.838 -28.005 1.00 53.28 113 LEU A N 1
ATOM 931 C CA . LEU A 1 113 ? 16.764 1.070 -27.054 1.00 53.28 113 LEU A CA 1
ATOM 932 C C . LEU A 1 113 ? 15.303 0.997 -27.508 1.00 53.28 113 LEU A C 1
ATOM 934 O O . LEU A 1 113 ? 14.383 1.254 -26.733 1.00 53.28 113 LEU A O 1
ATOM 938 N N . SER A 1 114 ? 15.070 0.674 -28.784 1.00 57.25 114 SER A N 1
ATOM 939 C CA . SER A 1 114 ? 13.694 0.506 -29.242 1.00 57.25 114 SER A CA 1
ATOM 940 C C . SER A 1 114 ? 13.046 -0.655 -28.486 1.00 57.25 114 SER A C 1
ATOM 942 O O . SER A 1 114 ? 13.611 -1.748 -28.381 1.00 57.25 114 SER A O 1
ATOM 944 N N . TYR A 1 115 ? 11.843 -0.413 -27.966 1.00 54.72 115 TYR A N 1
ATOM 945 C CA . TYR A 1 115 ? 11.031 -1.407 -27.262 1.00 54.72 115 TYR A CA 1
ATOM 946 C C . TYR A 1 115 ? 10.985 -2.746 -28.018 1.00 54.72 115 TYR A C 1
ATOM 948 O O . TYR A 1 115 ? 11.178 -3.808 -27.433 1.00 54.72 115 TYR A O 1
ATOM 956 N N . ASN A 1 116 ? 10.865 -2.687 -29.348 1.00 58.56 116 ASN A N 1
ATOM 957 C CA . ASN A 1 116 ? 10.860 -3.859 -30.222 1.00 58.56 116 ASN A CA 1
ATOM 958 C C . ASN A 1 116 ? 12.171 -4.664 -30.170 1.00 58.56 116 ASN A C 1
ATOM 960 O O . ASN A 1 116 ? 12.123 -5.889 -30.108 1.00 58.56 116 ASN A O 1
ATOM 964 N N . LYS A 1 117 ? 13.346 -4.014 -30.154 1.00 62.75 117 LYS A N 1
ATOM 965 C CA . LYS A 1 117 ? 14.639 -4.717 -30.031 1.00 62.75 117 LYS A CA 1
ATOM 966 C C . LYS A 1 117 ? 14.754 -5.443 -28.691 1.00 62.75 117 LYS A C 1
ATOM 968 O O . LYS A 1 117 ? 15.229 -6.575 -28.658 1.00 62.75 117 LYS A O 1
ATOM 973 N N . ILE A 1 11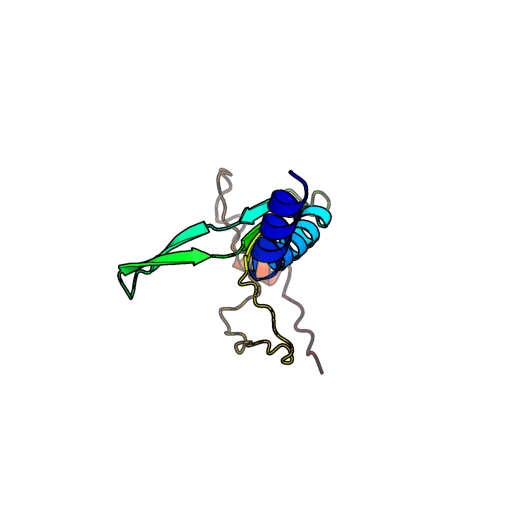8 ? 14.307 -4.812 -27.605 1.00 60.47 118 ILE A N 1
ATOM 974 C CA . ILE A 1 118 ? 14.351 -5.392 -26.255 1.00 60.47 118 ILE A CA 1
ATOM 975 C C . ILE A 1 118 ? 13.389 -6.579 -26.153 1.00 60.47 118 ILE A C 1
ATOM 977 O O . ILE A 1 118 ? 13.803 -7.649 -25.716 1.00 60.47 118 ILE A O 1
ATOM 981 N N . MET A 1 119 ? 12.149 -6.429 -26.627 1.00 57.94 119 MET A N 1
ATOM 982 C CA . MET A 1 119 ? 11.151 -7.507 -26.636 1.00 57.94 119 MET A CA 1
ATOM 983 C C . MET A 1 119 ? 11.572 -8.697 -27.506 1.00 57.94 119 MET A C 1
ATOM 985 O O . MET A 1 119 ? 11.317 -9.838 -27.135 1.00 57.94 119 MET A O 1
ATOM 989 N N . ASN A 1 120 ? 12.251 -8.451 -28.631 1.00 64.50 120 ASN A N 1
ATOM 990 C CA . ASN A 1 120 ? 12.788 -9.516 -29.482 1.00 64.50 120 ASN A CA 1
ATOM 991 C C . ASN A 1 120 ? 13.987 -10.230 -28.843 1.00 64.50 120 ASN A C 1
ATOM 993 O O . ASN A 1 120 ? 14.141 -11.436 -29.012 1.00 64.50 120 ASN A O 1
ATOM 997 N N . LYS A 1 121 ? 14.845 -9.497 -28.121 1.00 62.41 121 LYS A N 1
ATOM 998 C CA . LYS A 1 121 ? 16.024 -10.057 -27.444 1.00 62.41 121 LYS A CA 1
ATOM 999 C C . LYS A 1 121 ? 15.656 -10.827 -26.173 1.00 62.41 121 LYS A C 1
ATOM 1001 O O . LYS A 1 121 ? 16.282 -11.839 -25.871 1.00 62.41 121 LYS A O 1
ATOM 1006 N N . TYR A 1 122 ? 14.644 -10.359 -25.449 1.00 55.09 122 TYR A N 1
ATOM 1007 C CA . TYR A 1 122 ? 14.137 -10.965 -24.220 1.00 55.09 122 TYR A CA 1
ATOM 1008 C C . TYR A 1 122 ? 12.642 -11.261 -24.371 1.00 55.09 122 TYR A C 1
ATOM 1010 O O . TYR A 1 122 ? 11.814 -10.609 -23.729 1.00 55.09 122 TYR A O 1
ATOM 1018 N N . PRO A 1 123 ? 12.267 -12.224 -25.232 1.00 55.03 123 PRO A N 1
ATOM 1019 C CA . PRO A 1 123 ? 10.872 -12.589 -25.389 1.00 55.03 123 PRO A CA 1
ATOM 1020 C C . PRO A 1 123 ? 10.366 -13.094 -24.040 1.00 55.03 123 PRO A C 1
ATOM 1022 O O . PRO A 1 123 ? 10.915 -14.040 -23.468 1.00 55.03 123 PRO A O 1
ATOM 1025 N N . GLY A 1 124 ? 9.345 -12.428 -23.497 1.00 51.38 124 GLY A N 1
ATOM 1026 C CA . GLY A 1 124 ? 8.746 -12.833 -22.231 1.00 51.38 124 GLY A CA 1
ATOM 1027 C C . GLY A 1 124 ? 8.357 -14.308 -22.303 1.00 51.38 124 GLY A C 1
ATOM 1028 O O . GLY A 1 124 ? 7.579 -14.701 -23.174 1.00 51.38 124 GLY A O 1
ATOM 1029 N N . LYS A 1 125 ? 8.910 -15.140 -21.414 1.00 49.62 125 LYS A N 1
ATOM 1030 C CA . LYS A 1 125 ? 8.540 -16.555 -21.344 1.00 49.62 125 LYS A CA 1
ATOM 1031 C C . LYS A 1 125 ? 7.080 -16.635 -20.906 1.00 49.62 125 LYS A C 1
ATOM 1033 O O . LYS A 1 125 ? 6.738 -16.276 -19.783 1.00 49.62 125 LYS A O 1
ATOM 1038 N N . SER A 1 126 ? 6.215 -17.072 -21.816 1.00 43.50 126 SER A N 1
ATOM 1039 C CA . SER A 1 126 ? 4.848 -17.454 -21.483 1.00 43.50 126 SER A CA 1
ATOM 1040 C C . SER A 1 126 ? 4.907 -18.775 -20.726 1.00 43.50 126 SER A C 1
ATOM 1042 O O . SER A 1 126 ? 4.897 -19.849 -21.326 1.00 43.50 126 SER A O 1
ATOM 1044 N N . THR A 1 127 ? 5.039 -18.717 -19.407 1.00 38.62 127 THR A N 1
ATOM 1045 C CA . THR A 1 127 ? 4.770 -19.884 -18.574 1.00 38.62 127 THR A CA 1
ATOM 1046 C C . THR A 1 127 ? 3.256 -19.999 -18.486 1.00 38.62 127 THR A C 1
ATOM 1048 O O . THR A 1 127 ? 2.602 -19.157 -17.870 1.00 38.62 127 THR A O 1
ATOM 1051 N N . LYS A 1 128 ? 2.679 -21.011 -19.145 1.00 34.91 128 LYS A N 1
ATOM 1052 C CA . LYS A 1 128 ? 1.305 -21.418 -18.847 1.00 34.91 128 LYS A CA 1
ATOM 1053 C C . LYS A 1 128 ? 1.279 -21.803 -17.372 1.00 34.91 128 LYS A C 1
ATOM 1055 O O . LYS A 1 128 ? 1.964 -22.743 -16.979 1.00 34.91 128 LYS A O 1
ATOM 1060 N N . ILE A 1 129 ? 0.546 -21.042 -16.573 1.00 36.59 129 ILE A N 1
ATOM 1061 C CA . ILE A 1 129 ? 0.193 -21.455 -15.222 1.00 36.59 129 ILE A CA 1
ATOM 1062 C C . ILE A 1 129 ? -0.939 -22.462 -15.429 1.00 36.59 129 ILE A C 1
ATOM 1064 O O . ILE A 1 129 ? -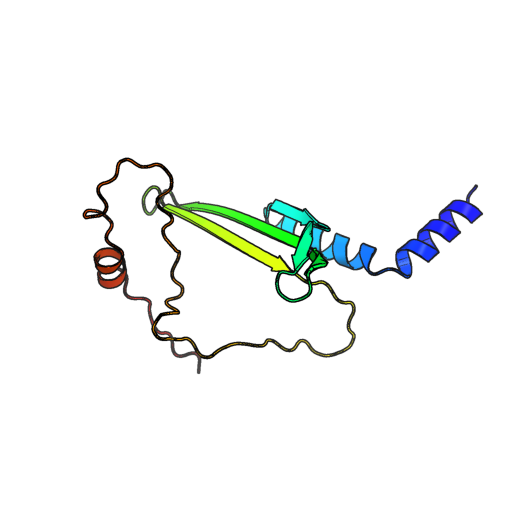2.009 -22.080 -15.906 1.00 36.59 129 ILE A O 1
ATOM 1068 N N . GLY A 1 130 ? -0.612 -23.744 -15.260 1.00 37.81 130 GLY A N 1
ATOM 1069 C CA . GLY A 1 130 ? -1.588 -24.832 -15.208 1.00 37.81 130 GLY A CA 1
ATOM 1070 C C . GLY A 1 130 ? -2.294 -24.869 -13.865 1.00 37.81 130 GLY A C 1
ATOM 1071 O O . GLY A 1 130 ? -1.716 -24.331 -12.893 1.00 37.81 130 GLY A O 1
#